Protein AF-A0A382KCF0-F1 (afdb_monomer_lite)

Sequence (102 aa):
INSMDYNTGWQYSVTGSGVAADGNLTPTGSGSISNTQITLDGVTSTWNGLNLEERPNFTMQTPGGSFQFTETYQGPGLSNHTIIQRTTTIQSVTDTTSTFTQ

pLDDT: mean 87.28, std 9.78, range [56.44, 96.75]

Organism: NCBI:txid408172

Structure (mmCIF, N/CA/C/O backbone):
data_AF-A0A382KCF0-F1
#
_entry.id   AF-A0A382KCF0-F1
#
loop_
_atom_site.group_PDB
_atom_site.id
_atom_site.type_symbol
_atom_site.label_atom_id
_ato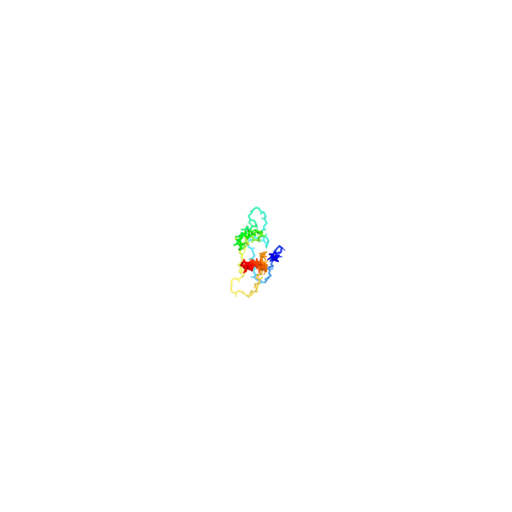m_site.label_alt_id
_atom_site.label_comp_id
_atom_site.label_asym_id
_atom_site.label_entity_id
_atom_site.label_seq_id
_atom_site.pdbx_PDB_ins_code
_atom_site.Cartn_x
_atom_site.Cartn_y
_atom_site.Cartn_z
_atom_site.occupancy
_atom_site.B_iso_or_equiv
_atom_site.auth_seq_id
_atom_site.auth_comp_id
_atom_site.auth_asym_id
_atom_site.auth_atom_id
_atom_site.pdbx_PDB_model_num
ATOM 1 N N . ILE A 1 1 ? 14.909 -3.173 -26.594 1.00 84.75 1 ILE A N 1
ATOM 2 C CA . ILE A 1 1 ? 13.948 -4.111 -25.966 1.00 84.75 1 ILE A CA 1
ATOM 3 C C . ILE A 1 1 ? 13.395 -3.421 -24.735 1.00 84.75 1 ILE A C 1
ATOM 5 O O . ILE A 1 1 ? 14.180 -2.811 -24.019 1.00 84.75 1 ILE A O 1
ATOM 9 N N . ASN A 1 2 ? 12.081 -3.473 -24.540 1.00 89.44 2 ASN A N 1
ATOM 10 C CA . ASN A 1 2 ? 11.395 -2.937 -23.369 1.00 89.44 2 ASN A CA 1
ATOM 11 C C . ASN A 1 2 ? 10.438 -4.024 -22.852 1.00 89.44 2 ASN A C 1
ATOM 13 O O . ASN A 1 2 ? 9.635 -4.519 -23.640 1.00 89.44 2 ASN A O 1
ATOM 17 N N . SER A 1 3 ? 10.580 -4.435 -21.591 1.00 91.56 3 SER A N 1
ATOM 18 C CA . SER A 1 3 ? 9.794 -5.503 -20.956 1.00 91.56 3 SER A CA 1
ATOM 19 C C . SER A 1 3 ? 9.332 -5.066 -19.571 1.00 91.56 3 SER A C 1
ATOM 21 O O . SER A 1 3 ? 10.131 -4.513 -18.817 1.00 91.56 3 SER A O 1
ATOM 23 N N . MET A 1 4 ? 8.069 -5.328 -19.231 1.00 93.50 4 MET A N 1
ATOM 24 C CA . MET A 1 4 ? 7.451 -4.918 -17.967 1.00 93.50 4 MET A CA 1
ATOM 25 C C . MET A 1 4 ? 6.609 -6.049 -17.385 1.00 93.50 4 MET A C 1
ATOM 27 O O . MET A 1 4 ? 5.783 -6.623 -18.093 1.00 93.50 4 MET A O 1
ATOM 31 N N . ASP A 1 5 ? 6.793 -6.305 -16.092 1.00 93.88 5 ASP A N 1
ATOM 32 C CA . ASP A 1 5 ? 6.020 -7.278 -15.323 1.00 93.88 5 ASP A CA 1
ATOM 33 C C . ASP A 1 5 ? 5.134 -6.543 -14.317 1.00 93.88 5 ASP A C 1
ATOM 35 O O . ASP A 1 5 ? 5.610 -5.676 -13.578 1.00 93.88 5 ASP A O 1
ATOM 39 N N . TYR A 1 6 ? 3.852 -6.902 -14.259 1.00 92.94 6 TYR A N 1
ATOM 40 C CA . TYR A 1 6 ? 2.863 -6.242 -13.409 1.00 92.94 6 TYR A CA 1
ATOM 41 C C . TYR A 1 6 ? 2.192 -7.223 -12.454 1.00 92.94 6 TYR A C 1
ATOM 43 O O . TYR A 1 6 ? 1.721 -8.285 -12.865 1.00 92.94 6 TYR A O 1
ATOM 51 N N . ASN A 1 7 ? 2.042 -6.807 -11.199 1.00 92.75 7 ASN A N 1
ATOM 52 C CA . ASN A 1 7 ? 1.094 -7.422 -10.282 1.00 92.75 7 ASN A CA 1
ATOM 53 C C . ASN A 1 7 ? -0.297 -6.892 -10.623 1.00 92.75 7 ASN A C 1
ATOM 55 O O . ASN A 1 7 ? -0.583 -5.704 -10.452 1.00 92.75 7 ASN A O 1
ATOM 59 N N . THR A 1 8 ? -1.144 -7.776 -11.150 1.00 87.12 8 THR A N 1
ATOM 60 C CA . THR A 1 8 ? -2.507 -7.436 -11.558 1.00 87.12 8 THR A CA 1
ATOM 61 C C . THR A 1 8 ? -3.477 -7.795 -10.435 1.00 87.12 8 THR A C 1
ATOM 63 O O . THR A 1 8 ? -3.558 -8.939 -9.998 1.00 87.12 8 THR A O 1
ATOM 66 N N . GLY A 1 9 ? -4.189 -6.786 -9.934 1.00 89.50 9 GLY A N 1
ATOM 67 C CA . GLY A 1 9 ? -5.100 -6.922 -8.800 1.00 89.50 9 GLY A CA 1
ATOM 68 C C . GLY A 1 9 ? -4.466 -6.592 -7.452 1.00 89.50 9 GLY A C 1
ATOM 69 O O . GLY A 1 9 ? -3.320 -6.161 -7.355 1.00 89.50 9 GLY A O 1
ATOM 70 N N . TRP A 1 10 ? -5.263 -6.759 -6.407 1.00 91.12 10 TRP A N 1
ATOM 71 C CA . TRP A 1 10 ? -4.879 -6.474 -5.034 1.00 91.12 10 TRP A CA 1
ATOM 72 C C . TRP A 1 10 ? -5.441 -7.537 -4.097 1.00 91.12 10 TRP A C 1
ATOM 74 O O . TRP A 1 10 ? -6.421 -8.211 -4.416 1.00 91.12 10 TRP A O 1
ATOM 84 N N . GLN A 1 11 ? -4.817 -7.680 -2.934 1.00 91.31 11 GLN A N 1
ATOM 85 C CA . GLN A 1 11 ? -5.301 -8.521 -1.847 1.00 91.31 11 GLN A CA 1
ATOM 86 C C . GLN A 1 11 ? -5.386 -7.686 -0.578 1.00 91.31 11 GLN A C 1
ATOM 88 O O . GLN A 1 11 ? -4.460 -6.948 -0.243 1.00 91.31 11 GLN A O 1
ATOM 93 N N . TYR A 1 12 ? -6.508 -7.805 0.120 1.00 90.94 12 TYR A N 1
ATOM 94 C CA . TYR A 1 12 ? -6.742 -7.154 1.398 1.00 90.94 12 TYR A CA 1
ATOM 95 C C . TYR A 1 12 ? -7.297 -8.183 2.373 1.00 90.94 12 TYR A C 1
ATOM 97 O O . TYR A 1 12 ? -8.244 -8.898 2.044 1.00 90.94 12 TYR A O 1
ATOM 105 N N . SER A 1 13 ? -6.685 -8.283 3.549 1.00 91.38 13 SER A N 1
ATOM 106 C CA . SER A 1 13 ? -7.112 -9.196 4.604 1.00 91.38 13 SER A CA 1
ATOM 107 C C . SER A 1 13 ? -7.042 -8.504 5.952 1.00 91.38 13 SER A C 1
ATOM 109 O O . SER A 1 13 ? -6.067 -7.818 6.268 1.00 91.38 13 SER A O 1
ATOM 111 N N . VAL A 1 14 ? -8.080 -8.721 6.751 1.00 91.44 14 VAL A N 1
ATOM 112 C CA . VAL A 1 14 ? -8.172 -8.253 8.126 1.00 91.44 14 VAL A CA 1
ATOM 113 C C . VAL A 1 14 ? -8.588 -9.423 8.994 1.00 91.44 14 VAL A C 1
ATOM 115 O O . VAL A 1 14 ? -9.558 -10.119 8.697 1.00 91.44 14 VAL A O 1
ATOM 118 N N . THR A 1 15 ? -7.861 -9.628 10.085 1.00 92.81 15 THR A N 1
ATOM 119 C CA . THR A 1 15 ? -8.191 -10.623 11.099 1.00 92.81 15 THR A CA 1
ATOM 120 C C . THR A 1 15 ? -7.896 -10.075 12.485 1.00 92.81 15 THR A C 1
ATOM 122 O O . THR A 1 15 ? -6.978 -9.277 12.684 1.00 92.81 15 THR A O 1
ATOM 125 N N . GLY A 1 16 ? -8.689 -10.483 13.464 1.00 92.62 16 GLY A N 1
ATOM 126 C CA . GLY A 1 16 ? -8.503 -10.03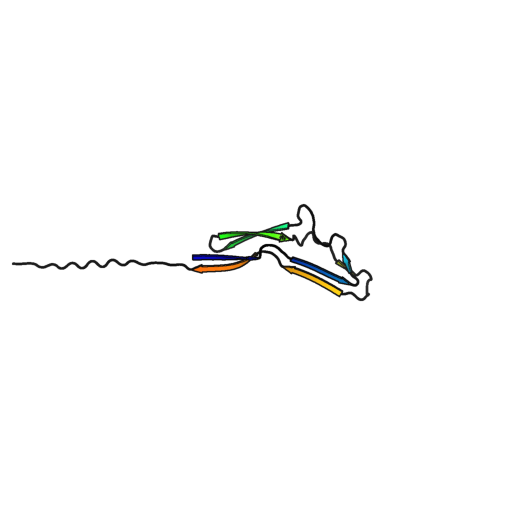8 14.830 1.00 92.62 16 GLY A CA 1
ATOM 127 C C . GLY A 1 16 ? -9.545 -10.584 15.791 1.00 92.62 16 GLY A C 1
ATOM 128 O O . GLY A 1 16 ? -10.570 -11.131 15.392 1.00 92.62 16 GLY A O 1
ATOM 129 N N . SER A 1 17 ? -9.258 -10.415 17.078 1.00 95.94 17 SER A N 1
ATOM 130 C CA . SER A 1 17 ? -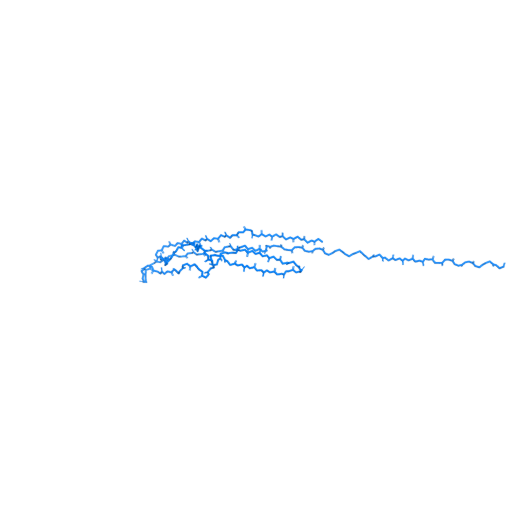10.133 -10.745 18.201 1.00 95.94 17 SER A CA 1
ATOM 131 C C . SER A 1 17 ? -10.126 -9.589 19.199 1.00 95.94 17 SER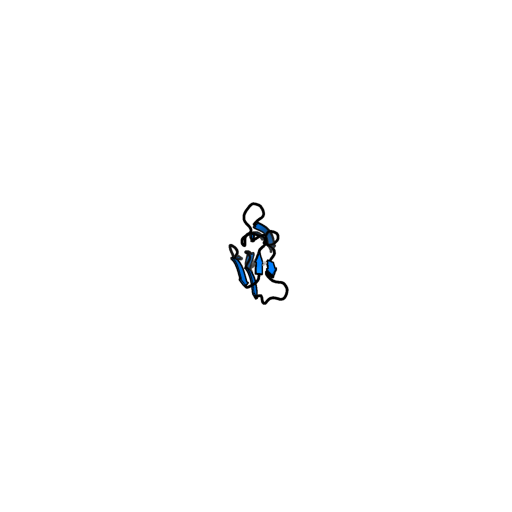 A C 1
ATOM 133 O O . SER A 1 17 ? -9.100 -8.932 19.382 1.00 95.94 17 SER A O 1
ATOM 135 N N . GLY A 1 18 ? -11.272 -9.314 19.822 1.00 95.94 18 GLY A N 1
ATOM 136 C CA . GLY A 1 18 ? -11.442 -8.167 20.722 1.00 95.94 18 GLY A CA 1
ATOM 137 C C . GLY A 1 18 ? -11.461 -6.805 20.012 1.00 95.94 18 GLY A C 1
ATOM 138 O O . GLY A 1 18 ? -11.347 -5.772 20.670 1.00 95.94 18 GLY A O 1
ATOM 139 N N . VAL A 1 19 ? -11.618 -6.790 18.684 1.00 95.81 19 VAL A N 1
ATOM 140 C CA . VAL A 1 19 ? -11.715 -5.582 17.849 1.00 95.81 19 VAL A CA 1
ATOM 141 C C . VAL A 1 19 ? -13.054 -5.525 17.116 1.00 95.81 19 VAL A C 1
ATOM 143 O O . VAL A 1 19 ? -13.621 -6.555 16.754 1.00 95.81 19 VAL A O 1
ATOM 146 N N . ALA A 1 20 ? -13.573 -4.321 16.911 1.00 94.31 20 ALA A N 1
ATOM 147 C CA . ALA A 1 20 ? -14.764 -4.055 16.118 1.00 94.31 20 ALA A CA 1
ATOM 148 C C . ALA A 1 20 ? -14.416 -3.124 14.956 1.00 94.31 20 ALA A C 1
ATOM 150 O O . ALA A 1 20 ? -13.643 -2.181 15.130 1.00 94.31 20 ALA A O 1
ATOM 151 N N . ALA A 1 21 ? -15.004 -3.403 13.794 1.00 93.12 21 ALA A N 1
ATOM 152 C CA . ALA A 1 21 ? -15.011 -2.504 12.649 1.00 93.12 21 ALA A CA 1
ATOM 153 C C . ALA A 1 21 ? -16.281 -1.646 12.694 1.00 93.12 21 ALA A C 1
ATOM 155 O O . ALA A 1 21 ? -17.354 -2.158 13.017 1.00 93.12 21 ALA A O 1
ATOM 156 N N . ASP A 1 22 ? -16.168 -0.366 12.356 1.00 92.06 22 ASP A N 1
ATOM 157 C CA . ASP A 1 22 ? -17.309 0.556 12.255 1.00 92.06 22 ASP A CA 1
ATOM 158 C C . ASP A 1 22 ? -18.051 0.475 10.905 1.00 92.06 22 ASP A C 1
ATOM 160 O O . ASP A 1 22 ? -19.057 1.154 10.704 1.00 92.06 22 ASP A O 1
ATOM 164 N N . GLY A 1 23 ? -17.593 -0.391 9.997 1.00 87.75 23 GLY A N 1
ATOM 165 C CA . GLY A 1 23 ? -18.161 -0.563 8.665 1.00 87.75 23 GLY A CA 1
ATOM 166 C C . GLY A 1 23 ? -17.776 -1.885 8.001 1.00 87.75 23 GLY A C 1
ATOM 167 O O . GLY A 1 23 ? -17.222 -2.798 8.621 1.00 87.75 23 GLY A O 1
ATOM 168 N N . ASN A 1 24 ? -18.091 -1.997 6.710 1.00 84.50 24 ASN A N 1
ATOM 169 C CA . ASN A 1 24 ? -17.776 -3.178 5.913 1.00 84.50 24 ASN A CA 1
ATOM 170 C C . ASN A 1 24 ? -16.260 -3.395 5.812 1.00 84.50 24 ASN A C 1
ATOM 172 O O . ASN A 1 24 ? -15.519 -2.498 5.433 1.00 84.50 24 ASN A O 1
ATOM 176 N N . LEU A 1 25 ? -15.811 -4.633 6.043 1.00 79.75 25 LEU A N 1
ATOM 177 C CA . LEU A 1 25 ? -14.397 -5.028 5.937 1.00 79.75 25 LEU A CA 1
ATOM 178 C C . LEU A 1 25 ? -13.829 -4.939 4.518 1.00 79.75 25 LEU A C 1
ATOM 180 O O . LEU A 1 25 ? -12.637 -5.103 4.317 1.00 79.75 25 LEU A O 1
ATOM 184 N N . THR A 1 26 ? -14.673 -4.729 3.518 1.00 73.06 26 THR A N 1
ATOM 185 C CA . THR A 1 26 ? -14.236 -4.396 2.167 1.00 73.06 26 THR A CA 1
ATOM 186 C C . THR A 1 26 ? -14.909 -3.081 1.800 1.00 73.06 26 THR A C 1
ATOM 188 O O . THR A 1 26 ? -16.143 -3.017 1.838 1.00 73.06 26 THR A O 1
ATOM 191 N N . PRO A 1 27 ? -14.142 -2.028 1.466 1.00 69.81 27 PRO A N 1
ATOM 192 C CA . PRO A 1 27 ? -14.708 -0.838 0.851 1.00 69.81 27 PRO A CA 1
ATOM 193 C C . PRO A 1 27 ? -15.478 -1.271 -0.398 1.00 69.81 27 PRO A C 1
ATOM 195 O O . PRO A 1 27 ? -14.912 -1.874 -1.309 1.00 69.81 27 PRO A O 1
ATOM 198 N N . THR A 1 28 ? -16.784 -1.023 -0.429 1.00 71.19 28 THR A N 1
ATOM 199 C CA . THR A 1 28 ? -17.643 -1.334 -1.579 1.00 71.19 28 THR A CA 1
ATOM 200 C C . THR A 1 28 ? -18.292 -0.049 -2.075 1.00 71.19 28 THR A C 1
ATOM 202 O O . THR A 1 28 ? -18.609 0.834 -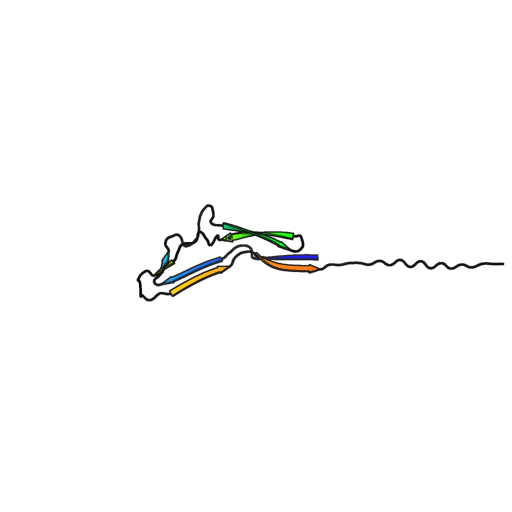1.285 1.00 71.19 28 THR A O 1
ATOM 205 N N . GLY A 1 29 ? -18.481 0.071 -3.392 1.00 71.31 29 GLY A N 1
ATOM 206 C CA . GLY A 1 29 ? -19.144 1.224 -4.008 1.00 71.31 29 GLY A CA 1
ATOM 207 C C . GLY A 1 29 ? -18.206 2.207 -4.712 1.00 71.31 29 GLY A C 1
ATOM 208 O O . GLY A 1 29 ? -17.025 1.933 -4.945 1.00 71.31 29 GLY A O 1
ATOM 209 N N . SER A 1 30 ? -18.770 3.346 -5.117 1.00 74.69 30 SER A N 1
ATOM 210 C CA . SER A 1 30 ? -18.031 4.424 -5.783 1.00 74.69 30 SER A CA 1
ATOM 211 C C . SER A 1 30 ? -16.959 4.977 -4.843 1.00 74.69 30 SER A C 1
ATOM 213 O O . SER A 1 30 ? -17.279 5.335 -3.719 1.00 74.69 30 SER A O 1
ATOM 215 N N . GLY A 1 31 ? -15.705 5.038 -5.295 1.00 81.31 31 GLY A N 1
ATOM 216 C CA . GLY A 1 31 ? -14.569 5.478 -4.470 1.00 81.31 31 GLY A CA 1
ATOM 217 C C . GLY A 1 31 ? -13.803 4.353 -3.764 1.00 81.31 31 GLY A C 1
ATOM 218 O O . GLY A 1 31 ? -12.740 4.613 -3.215 1.00 81.31 31 GLY A O 1
ATOM 219 N N . SER A 1 32 ? -14.266 3.097 -3.852 1.00 86.06 32 SER A N 1
ATOM 220 C CA . SER A 1 32 ? -13.561 1.926 -3.291 1.00 86.06 32 SER A CA 1
ATOM 221 C C . SER A 1 32 ? -12.222 1.612 -3.963 1.00 86.06 32 SER A C 1
ATOM 223 O O . SER A 1 32 ? -11.427 0.846 -3.422 1.00 86.06 32 SER A O 1
ATOM 225 N N . ILE A 1 33 ? -11.951 2.200 -5.129 1.00 90.25 33 ILE A N 1
ATOM 226 C CA . ILE A 1 33 ? -10.696 2.037 -5.857 1.00 90.25 33 ILE A CA 1
ATOM 227 C C . ILE A 1 33 ? -9.977 3.372 -5.999 1.00 90.25 33 ILE A C 1
ATOM 229 O O . ILE A 1 33 ? -10.600 4.402 -6.252 1.00 90.25 33 ILE A O 1
ATOM 233 N N . SER A 1 34 ? -8.655 3.329 -5.881 1.00 91.56 34 SER A N 1
ATOM 234 C CA . SER A 1 34 ? -7.776 4.460 -6.157 1.00 91.56 34 SER A CA 1
ATOM 235 C C . SER A 1 34 ? -6.943 4.165 -7.398 1.00 91.56 34 SER A C 1
ATOM 237 O O . SER A 1 34 ? -6.395 3.067 -7.551 1.00 91.56 34 SER A O 1
ATOM 239 N N . ASN A 1 35 ? -6.870 5.136 -8.307 1.00 93.44 35 ASN A N 1
ATOM 240 C CA . ASN A 1 35 ? -6.060 5.036 -9.510 1.00 93.44 35 ASN A CA 1
ATOM 241 C C . ASN A 1 35 ? -4.648 5.546 -9.223 1.00 93.44 35 ASN A C 1
ATOM 243 O O . ASN A 1 35 ? -4.462 6.653 -8.725 1.00 93.44 35 ASN A O 1
ATOM 247 N N . THR A 1 36 ? -3.649 4.738 -9.557 1.00 94.06 36 THR A N 1
ATOM 248 C CA . THR A 1 36 ? -2.247 5.146 -9.525 1.00 94.06 36 THR A CA 1
ATOM 249 C C . THR A 1 36 ? -1.706 5.148 -10.942 1.00 94.06 36 THR A C 1
ATOM 251 O O . THR A 1 36 ? -1.894 4.189 -11.692 1.00 94.06 36 THR A O 1
ATOM 254 N N . GLN A 1 37 ? -1.003 6.223 -11.287 1.00 95.25 37 GLN A N 1
ATOM 255 C CA . GLN A 1 37 ? -0.310 6.368 -12.555 1.00 95.25 37 GLN A CA 1
ATOM 256 C C . GLN A 1 37 ? 1.168 6.632 -12.299 1.00 95.25 37 GLN A C 1
ATOM 258 O O . GLN A 1 37 ? 1.524 7.542 -11.552 1.00 95.25 37 GLN A O 1
ATOM 263 N N . ILE A 1 38 ? 2.025 5.874 -12.976 1.00 93.44 38 ILE A N 1
ATOM 264 C CA . ILE A 1 38 ? 3.462 6.137 -13.022 1.00 93.44 38 ILE A CA 1
ATOM 265 C C . ILE A 1 38 ? 3.904 6.275 -14.471 1.00 93.44 38 ILE A C 1
ATOM 267 O O . ILE A 1 38 ? 3.326 5.667 -15.368 1.00 93.44 38 ILE A O 1
ATOM 271 N N . THR A 1 39 ? 4.943 7.065 -14.710 1.00 94.56 39 THR A N 1
ATOM 272 C CA . THR A 1 39 ? 5.621 7.103 -16.007 1.00 94.56 39 THR A CA 1
ATOM 273 C C . THR A 1 39 ? 7.094 6.814 -15.782 1.00 94.56 39 THR A C 1
ATOM 275 O O . THR A 1 39 ? 7.745 7.539 -15.035 1.00 94.56 39 THR A O 1
ATOM 278 N N . LEU A 1 40 ? 7.598 5.750 -16.407 1.00 90.88 40 LEU A N 1
ATOM 279 C CA . LEU A 1 40 ? 8.993 5.324 -16.324 1.00 90.88 40 LEU A CA 1
ATOM 280 C C . LEU A 1 40 ? 9.540 5.142 -17.741 1.00 90.88 40 LEU A C 1
ATOM 282 O O . LEU A 1 40 ? 8.927 4.454 -18.557 1.00 90.88 40 LEU A O 1
ATOM 286 N N . ASP A 1 41 ? 10.655 5.807 -18.048 1.00 88.38 41 ASP A N 1
ATOM 287 C CA . ASP A 1 41 ? 11.334 5.752 -19.353 1.00 88.38 41 ASP A CA 1
ATOM 288 C C . ASP A 1 41 ? 10.399 5.951 -20.560 1.00 88.38 41 ASP A C 1
ATOM 290 O O . ASP A 1 41 ? 10.461 5.249 -21.569 1.00 88.38 41 ASP A O 1
ATOM 294 N N . GLY A 1 42 ? 9.489 6.921 -20.435 1.00 88.06 42 GLY A N 1
ATOM 295 C CA . GLY A 1 42 ? 8.529 7.276 -21.481 1.00 88.06 42 GLY A CA 1
ATOM 296 C C . GLY A 1 42 ? 7.335 6.329 -21.610 1.00 88.06 42 GLY A C 1
ATOM 297 O O . GLY A 1 42 ? 6.492 6.554 -22.475 1.00 88.06 42 GLY A O 1
ATOM 298 N N . VAL A 1 43 ? 7.218 5.307 -20.755 1.00 89.94 43 VAL A N 1
ATOM 299 C CA . VAL A 1 43 ? 6.035 4.443 -20.695 1.00 89.94 43 VAL A CA 1
ATOM 300 C C . VAL A 1 43 ? 5.192 4.768 -19.474 1.00 89.94 43 VAL A C 1
ATOM 302 O O . VAL A 1 43 ? 5.647 4.679 -18.333 1.00 89.94 43 VAL A O 1
ATOM 305 N N . THR A 1 44 ? 3.933 5.118 -19.723 1.00 94.50 44 THR A N 1
ATOM 306 C CA . THR A 1 44 ? 2.941 5.368 -18.679 1.00 94.50 44 THR A CA 1
ATOM 307 C C . THR A 1 44 ? 2.194 4.081 -18.348 1.00 94.50 44 THR A C 1
ATOM 309 O O . THR A 1 44 ? 1.582 3.466 -19.218 1.00 94.50 44 THR A O 1
ATOM 312 N N . SER A 1 45 ? 2.232 3.689 -17.077 1.00 94.06 45 SER A N 1
ATOM 313 C CA . SER A 1 45 ? 1.487 2.556 -16.527 1.00 94.06 45 SER A CA 1
ATOM 314 C C . SER A 1 45 ? 0.428 3.058 -15.555 1.00 94.06 45 SER A C 1
ATOM 316 O O . SER A 1 45 ? 0.695 3.952 -14.751 1.00 94.06 45 SER A O 1
ATOM 318 N N . THR A 1 46 ? -0.764 2.468 -15.618 1.00 94.81 46 THR A N 1
ATOM 319 C CA . THR A 1 46 ? -1.879 2.782 -14.718 1.00 94.81 46 THR A CA 1
ATOM 320 C C . THR A 1 46 ? -2.426 1.507 -14.096 1.00 94.81 46 THR A C 1
ATOM 322 O O . THR A 1 46 ? -2.467 0.459 -14.742 1.00 94.81 46 THR A O 1
ATOM 325 N N . TRP A 1 47 ? -2.844 1.582 -12.836 1.00 94.38 47 TRP A N 1
ATOM 326 C CA . TRP A 1 47 ? -3.534 0.486 -12.163 1.00 94.38 47 TRP A CA 1
ATOM 327 C C . TRP A 1 47 ? -4.509 1.003 -11.110 1.00 94.38 47 TRP A C 1
ATOM 329 O O . TRP A 1 47 ? -4.349 2.094 -10.563 1.00 94.38 47 TRP A O 1
ATOM 339 N N . ASN A 1 48 ? -5.518 0.183 -10.821 1.00 93.12 48 ASN A N 1
ATOM 340 C CA . ASN A 1 48 ? -6.517 0.453 -9.794 1.00 93.12 48 ASN A CA 1
ATOM 341 C C . ASN A 1 48 ? -6.241 -0.440 -8.581 1.00 93.12 48 ASN A C 1
ATOM 343 O O . ASN A 1 48 ? -6.331 -1.665 -8.680 1.00 93.12 48 ASN A O 1
ATOM 347 N N . GLY A 1 49 ? -5.883 0.174 -7.456 1.00 92.94 49 GLY A N 1
ATOM 348 C CA . GLY A 1 49 ? -5.772 -0.487 -6.155 1.00 92.94 49 GLY A CA 1
ATOM 349 C C . GLY A 1 49 ? -7.013 -0.250 -5.300 1.00 92.94 49 GLY A C 1
ATOM 350 O O . GLY A 1 49 ? -7.879 0.542 -5.672 1.00 92.94 49 GLY A O 1
ATOM 351 N N . LEU A 1 50 ? -7.089 -0.911 -4.145 1.00 91.62 50 LEU A N 1
ATOM 352 C CA . LEU A 1 50 ? -8.101 -0.588 -3.141 1.00 91.62 50 LEU A CA 1
ATOM 353 C C . LEU A 1 50 ? -7.833 0.817 -2.584 1.00 91.62 50 LEU A C 1
ATOM 355 O O . LEU A 1 50 ? -6.687 1.152 -2.276 1.00 91.62 50 LEU A O 1
ATOM 359 N N . ASN A 1 51 ? -8.875 1.634 -2.443 1.00 90.31 51 ASN A N 1
ATOM 360 C CA . ASN A 1 51 ? -8.775 2.896 -1.726 1.00 90.31 51 ASN A CA 1
ATOM 361 C C . ASN A 1 51 ? -8.789 2.630 -0.214 1.00 90.31 51 ASN A C 1
ATOM 363 O O . ASN A 1 51 ? -9.815 2.252 0.349 1.00 90.31 51 ASN A O 1
ATOM 367 N N . LEU A 1 52 ? -7.643 2.820 0.441 1.00 87.94 52 LEU A N 1
ATOM 368 C CA . LEU A 1 52 ? -7.498 2.590 1.880 1.00 87.94 52 LEU A CA 1
ATOM 369 C C . LEU A 1 52 ? -8.069 3.728 2.739 1.00 87.94 52 LEU A C 1
ATOM 371 O O . LEU A 1 52 ? -8.143 3.567 3.953 1.00 87.94 52 LEU A O 1
ATOM 375 N N . GLU A 1 53 ? -8.473 4.850 2.142 1.00 87.31 53 GLU A N 1
ATOM 376 C CA . GLU A 1 53 ? -9.141 5.950 2.855 1.00 87.31 53 GLU A CA 1
ATOM 377 C C . GLU A 1 53 ? -10.610 5.625 3.167 1.00 87.31 53 GLU A C 1
ATOM 379 O O . GLU A 1 53 ? -11.156 6.126 4.141 1.00 87.31 53 GLU A O 1
ATOM 384 N N . GLU A 1 54 ? -11.220 4.727 2.389 1.00 85.88 54 GLU A N 1
ATOM 385 C CA . GLU A 1 54 ? -12.619 4.287 2.532 1.00 85.88 54 GLU A CA 1
ATOM 386 C C . GLU A 1 54 ? -12.754 2.993 3.358 1.00 85.88 54 GLU A C 1
ATOM 388 O O . GLU A 1 54 ? -13.815 2.365 3.400 1.00 85.88 54 GLU A O 1
ATOM 393 N N . ARG A 1 55 ? -11.664 2.532 3.983 1.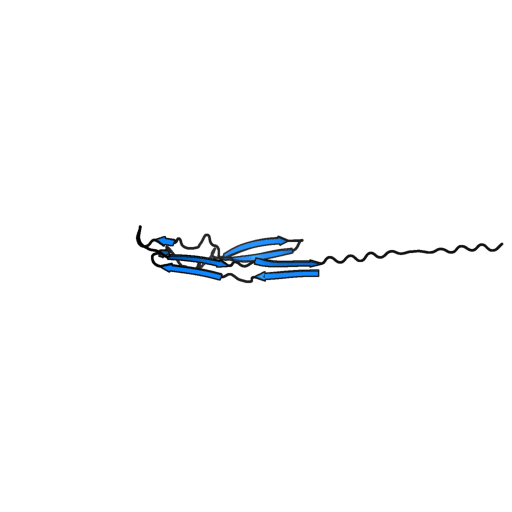00 86.69 55 ARG A N 1
ATOM 394 C CA . ARG A 1 55 ? -11.686 1.348 4.853 1.00 86.69 55 ARG A CA 1
ATOM 395 C C . ARG A 1 55 ? -12.284 1.697 6.223 1.00 86.69 55 ARG A C 1
ATOM 397 O O . ARG A 1 55 ? -12.134 2.831 6.676 1.00 86.69 55 ARG A O 1
ATOM 404 N N . PRO A 1 56 ? -12.902 0.729 6.920 1.00 88.75 56 PRO A N 1
ATOM 405 C CA . PRO A 1 56 ? -13.456 0.971 8.245 1.00 88.75 56 PRO A CA 1
ATOM 406 C C . PRO A 1 56 ? -12.355 1.267 9.268 1.00 88.75 56 PRO A C 1
ATOM 408 O O . PRO A 1 56 ? -11.216 0.804 9.143 1.00 88.75 56 PRO A O 1
ATOM 411 N N . ASN A 1 57 ? -12.712 1.985 10.326 1.00 91.38 57 ASN A N 1
ATOM 412 C CA . ASN A 1 57 ? -11.865 2.118 11.500 1.00 91.38 57 ASN A CA 1
ATOM 413 C C . ASN A 1 57 ? -12.028 0.899 12.404 1.00 91.38 57 ASN A C 1
ATOM 415 O O . ASN A 1 57 ? -13.124 0.360 12.584 1.00 91.38 57 ASN A O 1
ATOM 419 N N . PHE A 1 58 ? -10.925 0.502 13.034 1.00 93.31 58 PHE A N 1
ATOM 420 C CA . PHE A 1 58 ? -10.899 -0.599 13.987 1.00 93.31 58 PHE A CA 1
ATOM 421 C C . PHE A 1 58 ? -10.701 -0.064 15.400 1.00 93.31 58 PHE A C 1
ATOM 423 O O . PHE A 1 58 ? -9.773 0.698 15.669 1.00 93.31 58 PHE A O 1
ATOM 430 N N . THR A 1 59 ? -11.566 -0.483 16.319 1.00 95.38 59 THR A N 1
ATOM 431 C CA . THR A 1 59 ? -11.514 -0.083 17.730 1.00 95.38 59 THR A CA 1
ATOM 432 C C . THR A 1 59 ? -11.527 -1.306 18.636 1.00 95.38 59 THR A C 1
ATOM 434 O O . THR A 1 59 ? -12.055 -2.358 18.275 1.00 95.38 59 THR A O 1
ATOM 437 N N . MET A 1 60 ? -10.932 -1.192 19.826 1.00 95.81 60 MET A N 1
ATOM 438 C CA . MET A 1 60 ? -11.058 -2.237 20.845 1.00 95.81 60 MET A CA 1
ATOM 439 C C . MET A 1 60 ? -12.507 -2.317 21.322 1.00 95.81 60 MET A C 1
ATOM 441 O O . MET A 1 60 ? -13.089 -1.306 21.709 1.00 95.81 60 MET A O 1
ATOM 445 N N . GLN A 1 61 ? -13.060 -3.528 21.369 1.00 95.75 61 GLN A N 1
ATOM 446 C CA . GLN A 1 61 ? -14.418 -3.754 21.872 1.00 95.75 61 GLN A CA 1
ATOM 447 C C . GLN A 1 61 ? -14.547 -3.432 23.364 1.00 95.75 61 GLN A C 1
ATOM 449 O O . GLN A 1 61 ? -15.586 -2.960 23.817 1.00 95.75 61 GLN A O 1
ATOM 454 N N . THR A 1 62 ? -13.501 -3.704 24.146 1.00 95.69 62 THR A N 1
ATOM 455 C CA . THR A 1 62 ? -13.471 -3.451 25.590 1.00 95.69 62 THR A CA 1
ATOM 456 C C . THR A 1 62 ? -12.191 -2.697 25.940 1.00 95.69 62 THR A C 1
ATOM 458 O O . THR A 1 62 ? -11.105 -3.267 25.814 1.00 95.69 62 THR A O 1
ATOM 461 N N . PRO A 1 63 ? -12.278 -1.429 26.381 1.00 94.12 63 PRO A N 1
ATOM 462 C CA . PRO A 1 63 ? -11.112 -0.667 26.816 1.00 94.12 63 PRO A CA 1
ATOM 463 C C . PRO A 1 63 ? -10.329 -1.408 27.907 1.00 94.12 63 PRO A C 1
ATOM 465 O O . PRO A 1 63 ? -10.897 -1.823 28.914 1.00 94.12 63 PRO A O 1
ATOM 468 N N . GLY A 1 64 ? -9.025 -1.592 27.695 1.00 93.25 64 GLY A N 1
ATOM 469 C CA . GLY A 1 64 ? -8.152 -2.328 28.618 1.00 93.25 64 GLY A CA 1
ATOM 470 C C . GLY A 1 64 ? -8.269 -3.858 28.550 1.00 93.25 64 GLY A C 1
ATOM 471 O O . GLY A 1 64 ? -7.561 -4.544 29.284 1.00 93.25 64 GLY A O 1
ATOM 472 N N . GLY A 1 65 ? -9.127 -4.400 27.682 1.00 95.12 65 GLY A N 1
ATOM 473 C CA . GLY A 1 65 ? -9.202 -5.832 27.404 1.00 95.12 65 GLY A CA 1
ATOM 474 C C . GLY A 1 65 ? -8.066 -6.323 26.501 1.00 95.12 65 GLY A C 1
ATOM 475 O O . GLY A 1 65 ? -7.376 -5.544 25.843 1.00 95.12 65 GLY A O 1
ATOM 476 N N . SER A 1 66 ? -7.881 -7.641 26.444 1.00 96.44 66 SER A N 1
ATOM 477 C CA . SER A 1 66 ? -6.974 -8.267 25.480 1.00 96.44 66 SER A CA 1
ATOM 478 C C . SER A 1 66 ? -7.525 -8.146 24.060 1.00 96.44 66 SER A C 1
ATOM 480 O O . SER A 1 66 ? -8.704 -8.424 23.836 1.00 96.44 66 SER A O 1
ATOM 482 N N . PHE A 1 67 ? -6.665 -7.829 23.098 1.00 96.75 67 PHE A N 1
ATOM 483 C CA . PHE A 1 67 ? -7.013 -7.838 21.681 1.00 96.75 67 PHE A CA 1
ATOM 484 C C . PHE A 1 67 ? -5.859 -8.388 20.837 1.00 96.75 67 PHE A C 1
ATOM 486 O O . PHE A 1 67 ? -4.697 -8.370 21.247 1.00 96.75 67 PHE A O 1
ATOM 493 N N . GLN A 1 68 ? -6.189 -8.863 19.640 1.00 96.50 68 GLN A N 1
ATOM 494 C CA . GLN A 1 68 ? -5.238 -9.150 18.572 1.00 96.50 68 GLN A CA 1
ATOM 495 C C . GLN A 1 68 ? -5.793 -8.561 17.281 1.00 96.50 68 GLN A C 1
ATOM 497 O O . GLN A 1 68 ? -6.984 -8.691 17.007 1.00 96.50 68 GLN A O 1
ATOM 502 N N . PHE A 1 69 ? -4.939 -7.921 16.493 1.00 95.44 69 PHE A N 1
ATOM 503 C CA . PHE A 1 69 ? -5.323 -7.325 15.222 1.00 95.44 69 PHE A CA 1
ATOM 504 C C . PHE A 1 69 ? -4.193 -7.478 14.211 1.00 95.44 69 PHE A C 1
ATOM 506 O O . PHE A 1 69 ? -3.022 -7.269 14.530 1.00 95.44 69 PHE A O 1
ATOM 513 N N . THR A 1 70 ? -4.539 -7.862 12.990 1.00 95.56 70 THR A N 1
ATOM 514 C CA . THR A 1 70 ? -3.626 -7.904 11.852 1.00 95.56 70 THR A CA 1
ATOM 515 C C . THR A 1 70 ? -4.380 -7.470 10.608 1.00 95.56 70 THR A C 1
ATOM 517 O O . THR A 1 70 ? -5.429 -8.017 10.272 1.00 95.56 70 THR A O 1
ATOM 520 N N . GLU A 1 71 ? -3.811 -6.493 9.916 1.00 92.88 71 GLU A N 1
ATOM 521 C CA . GLU A 1 71 ? -4.289 -5.984 8.639 1.00 92.88 71 GLU A CA 1
ATOM 522 C C . GLU A 1 71 ? -3.156 -6.117 7.621 1.00 92.88 71 GLU A C 1
ATOM 524 O O . GLU A 1 71 ? -1.992 -5.853 7.925 1.00 92.88 71 GLU A O 1
ATOM 529 N N . THR A 1 72 ? -3.472 -6.569 6.411 1.00 93.31 72 THR A N 1
ATOM 530 C CA . THR A 1 72 ? -2.497 -6.713 5.326 1.00 93.31 72 THR A CA 1
ATOM 531 C C . THR A 1 72 ? -3.101 -6.249 4.012 1.00 93.31 72 THR A C 1
ATOM 533 O O . THR A 1 72 ? -4.218 -6.632 3.663 1.00 93.31 72 THR A O 1
ATOM 536 N N . TYR A 1 73 ? -2.334 -5.452 3.268 1.00 92.06 73 TYR A N 1
ATOM 537 C CA . TYR A 1 73 ? -2.669 -5.005 1.923 1.00 92.06 73 TYR A CA 1
ATOM 538 C C . TYR A 1 73 ? -1.506 -5.280 0.971 1.00 92.06 73 TYR A C 1
ATOM 540 O O . TYR A 1 73 ? -0.374 -4.868 1.223 1.00 92.06 73 TYR A O 1
ATOM 548 N N . GLN A 1 74 ? -1.802 -5.948 -0.138 1.00 93.50 74 GLN A N 1
ATOM 549 C CA . GLN A 1 74 ? -0.901 -6.124 -1.267 1.00 93.50 74 GLN A CA 1
ATOM 550 C C . GLN A 1 74 ? -1.544 -5.463 -2.485 1.00 93.50 74 GLN A C 1
ATOM 552 O O . GLN A 1 74 ? -2.550 -5.948 -2.999 1.00 93.50 74 GLN A O 1
ATOM 557 N N . GLY A 1 75 ? -0.985 -4.333 -2.917 1.00 93.12 75 GLY A N 1
ATOM 558 C CA . GLY A 1 75 ? -1.517 -3.552 -4.031 1.00 93.12 75 GLY A CA 1
ATOM 559 C C . GLY A 1 75 ? -1.051 -4.034 -5.410 1.00 93.12 75 GLY A C 1
ATOM 560 O O . GLY A 1 75 ? -0.069 -4.780 -5.507 1.00 93.12 75 GLY A O 1
ATOM 561 N N . PRO A 1 76 ? -1.711 -3.565 -6.483 1.00 95.31 76 PRO A N 1
ATOM 562 C CA . PRO A 1 76 ? -1.230 -3.757 -7.840 1.00 95.31 76 PRO A CA 1
ATOM 563 C C . PRO A 1 76 ? -0.044 -2.833 -8.110 1.00 95.31 76 PRO A C 1
ATOM 565 O O . PRO A 1 76 ? 0.154 -1.829 -7.421 1.00 95.31 76 PRO A O 1
ATOM 568 N N . GLY A 1 77 ? 0.716 -3.135 -9.156 1.00 94.81 77 GLY A N 1
ATOM 569 C CA . GLY A 1 77 ? 1.770 -2.235 -9.606 1.00 94.81 77 GLY A CA 1
ATOM 570 C C . GLY A 1 77 ? 2.778 -2.869 -10.543 1.00 94.81 77 GLY A C 1
ATOM 571 O O . GLY A 1 77 ? 2.744 -4.069 -10.816 1.00 94.81 77 GLY A O 1
ATOM 572 N N . LEU A 1 78 ? 3.688 -2.030 -11.029 1.00 93.06 78 LEU A N 1
ATOM 573 C CA . LEU A 1 78 ? 4.867 -2.460 -11.770 1.00 93.06 78 LEU A CA 1
ATOM 574 C C . LEU A 1 78 ? 5.806 -3.223 -10.825 1.00 93.06 78 LEU A C 1
ATOM 576 O O . LEU A 1 78 ? 6.303 -2.661 -9.852 1.00 93.06 78 LEU A O 1
ATOM 580 N N . SER A 1 79 ? 6.030 -4.502 -11.114 1.00 91.62 79 SER A N 1
ATOM 581 C CA . SER A 1 79 ? 6.928 -5.367 -10.350 1.00 91.62 79 SER A CA 1
ATOM 582 C C . SER A 1 79 ? 8.362 -5.299 -10.867 1.00 91.62 79 SER A C 1
ATOM 584 O O . SER A 1 79 ? 9.297 -5.319 -10.072 1.00 91.62 79 SER A O 1
ATOM 586 N N . ASN A 1 80 ? 8.549 -5.258 -12.187 1.00 89.31 80 ASN A N 1
ATOM 587 C CA . ASN A 1 80 ? 9.869 -5.221 -12.810 1.00 89.31 80 ASN A CA 1
ATOM 588 C C . ASN A 1 80 ? 9.808 -4.509 -14.164 1.00 89.31 80 ASN A C 1
ATOM 590 O O . ASN A 1 80 ? 8.830 -4.647 -14.898 1.00 89.31 80 ASN A O 1
ATOM 594 N N . HIS A 1 81 ? 10.864 -3.775 -14.514 1.00 91.81 81 HIS A N 1
ATOM 595 C CA . HIS A 1 81 ? 10.991 -3.084 -15.796 1.00 91.81 81 HIS A CA 1
ATOM 596 C C . HIS A 1 81 ? 12.415 -3.242 -16.322 1.00 91.81 81 HIS A C 1
ATOM 598 O O . HIS A 1 81 ? 13.376 -2.788 -15.710 1.00 91.81 81 HIS A O 1
ATOM 604 N N . THR A 1 82 ? 12.554 -3.926 -17.456 1.00 90.88 82 THR A N 1
ATOM 605 C CA . THR A 1 82 ? 13.841 -4.172 -18.113 1.00 90.88 82 THR A CA 1
ATOM 606 C C . THR A 1 82 ? 13.910 -3.444 -19.451 1.00 90.88 82 THR A C 1
ATOM 608 O O . THR A 1 82 ? 13.106 -3.698 -20.353 1.00 90.88 82 THR A O 1
ATOM 611 N N . ILE A 1 83 ? 14.928 -2.594 -19.610 1.00 90.12 83 ILE A N 1
ATOM 612 C CA . ILE A 1 83 ? 15.232 -1.901 -20.864 1.00 90.12 83 ILE A CA 1
ATOM 613 C C . ILE A 1 83 ? 16.612 -2.313 -21.360 1.00 90.12 83 ILE A C 1
ATOM 615 O O . ILE A 1 83 ? 17.608 -2.215 -20.651 1.00 90.12 83 ILE A O 1
ATOM 619 N N . ILE A 1 84 ? 16.674 -2.722 -22.625 1.00 89.31 84 ILE A N 1
ATOM 620 C CA . ILE A 1 84 ? 17.929 -2.976 -23.334 1.00 89.31 84 ILE A CA 1
ATOM 621 C C . ILE A 1 84 ? 17.986 -2.045 -24.538 1.00 89.31 84 ILE A C 1
ATOM 623 O O . ILE A 1 84 ? 17.196 -2.181 -25.480 1.00 89.31 84 ILE A O 1
ATOM 627 N N . GLN A 1 85 ? 18.939 -1.120 -24.521 1.00 84.38 85 GLN A N 1
ATOM 628 C CA . GLN A 1 85 ? 19.212 -0.220 -25.637 1.00 84.38 85 GLN A CA 1
ATOM 629 C C . GLN A 1 85 ? 20.252 -0.865 -26.562 1.00 84.38 85 GLN A C 1
ATOM 631 O O . GLN A 1 85 ? 21.311 -1.291 -26.107 1.00 84.38 85 GLN A O 1
ATOM 636 N N . ARG A 1 86 ? 19.952 -0.964 -27.863 1.00 84.81 86 ARG A N 1
ATOM 637 C CA . ARG A 1 86 ? 20.921 -1.397 -28.880 1.00 84.81 86 ARG A CA 1
ATOM 638 C C . ARG A 1 86 ? 21.205 -0.248 -29.831 1.00 84.81 86 ARG A C 1
ATOM 640 O O . ARG A 1 86 ? 20.306 0.188 -30.543 1.00 84.81 86 ARG A O 1
ATOM 647 N N . THR A 1 87 ? 22.471 0.142 -29.907 1.00 82.06 87 THR A N 1
ATOM 648 C CA . THR A 1 87 ? 22.972 1.100 -30.895 1.00 82.06 87 THR A CA 1
ATOM 649 C C . THR A 1 87 ? 23.912 0.359 -31.835 1.00 82.06 87 THR A C 1
ATOM 651 O O . THR A 1 87 ? 24.790 -0.370 -31.379 1.00 82.06 87 THR A O 1
ATOM 654 N N . THR A 1 88 ? 23.718 0.503 -33.145 1.00 80.06 88 THR A N 1
ATOM 655 C CA . THR A 1 88 ? 24.658 -0.024 -34.144 1.00 80.06 88 THR A CA 1
ATOM 656 C C . THR A 1 88 ? 25.351 1.162 -34.792 1.00 80.06 88 THR A C 1
ATOM 658 O O . THR A 1 88 ? 24.690 1.986 -35.418 1.00 80.06 88 THR A O 1
ATOM 661 N N . THR A 1 89 ? 26.668 1.256 -34.632 1.00 74.69 89 THR A N 1
ATOM 662 C CA . THR A 1 89 ? 27.484 2.296 -35.266 1.00 74.69 89 THR A CA 1
ATOM 663 C C . THR A 1 89 ? 28.092 1.719 -36.537 1.00 74.69 89 THR A C 1
ATOM 665 O O . THR A 1 89 ? 28.897 0.794 -36.462 1.00 74.69 89 THR A O 1
ATOM 668 N N . ILE A 1 90 ? 27.703 2.239 -37.703 1.00 75.44 90 ILE A N 1
ATOM 669 C CA . ILE A 1 90 ? 28.302 1.867 -38.991 1.00 75.44 90 ILE A CA 1
ATOM 670 C C . ILE A 1 90 ? 29.373 2.907 -39.325 1.00 75.44 90 ILE A C 1
ATOM 672 O O . ILE A 1 90 ? 29.081 4.099 -39.378 1.00 75.44 90 ILE A O 1
ATOM 676 N N . GLN A 1 91 ? 30.608 2.460 -39.536 1.00 70.75 91 GLN A N 1
ATOM 677 C CA . GLN A 1 91 ? 31.724 3.295 -39.984 1.00 70.75 91 GLN A CA 1
ATOM 678 C C . GLN A 1 91 ? 32.040 2.928 -41.435 1.00 70.75 91 GLN A C 1
ATOM 680 O O . GLN A 1 91 ? 32.262 1.759 -41.740 1.00 70.75 91 GLN A O 1
ATOM 685 N N . SER A 1 92 ? 32.023 3.917 -42.330 1.00 73.00 92 SER A N 1
ATOM 686 C CA . SER A 1 92 ? 32.415 3.749 -43.733 1.00 73.00 92 SER A CA 1
ATOM 687 C C . SER A 1 92 ? 33.860 4.207 -43.892 1.00 73.00 92 SER A C 1
ATOM 689 O O . SER A 1 92 ? 34.164 5.360 -43.590 1.00 73.00 92 SER A O 1
ATOM 691 N N . VAL A 1 93 ? 34.739 3.322 -44.363 1.00 75.06 93 VAL A N 1
ATOM 692 C CA . VAL A 1 93 ? 36.119 3.659 -44.742 1.00 75.06 93 VAL A CA 1
ATOM 693 C C . VAL A 1 93 ? 36.193 3.649 -46.267 1.00 75.06 93 VAL A C 1
ATOM 695 O O . VAL A 1 93 ? 35.787 2.671 -46.892 1.00 75.06 93 VAL A O 1
ATOM 698 N N . THR A 1 94 ? 36.662 4.746 -46.860 1.00 77.50 94 THR A N 1
ATOM 699 C CA . THR A 1 94 ? 36.875 4.866 -48.308 1.00 77.50 94 THR A CA 1
ATOM 700 C C . THR A 1 94 ? 38.372 4.940 -48.568 1.00 77.50 94 THR A C 1
ATOM 702 O O . THR A 1 94 ? 38.991 5.953 -48.246 1.00 77.50 94 THR A O 1
ATOM 705 N N . ASP A 1 95 ? 38.935 3.903 -49.183 1.00 68.94 95 ASP A N 1
ATOM 706 C CA . ASP A 1 95 ? 40.332 3.894 -49.619 1.00 68.94 95 ASP A CA 1
ATOM 707 C C . ASP A 1 95 ? 40.425 4.366 -51.078 1.00 68.94 95 ASP A C 1
ATOM 709 O O . ASP A 1 95 ? 39.845 3.762 -51.983 1.00 68.94 95 ASP A O 1
ATOM 713 N N . THR A 1 96 ? 41.158 5.453 -51.332 1.00 72.12 96 THR A N 1
ATOM 714 C CA . THR A 1 96 ? 41.484 5.924 -52.686 1.00 72.12 96 THR A CA 1
ATOM 715 C C . THR A 1 96 ? 42.925 5.556 -53.030 1.00 72.12 96 THR A C 1
ATOM 717 O O . THR A 1 96 ? 43.869 5.990 -52.377 1.00 72.12 96 THR A O 1
ATOM 720 N N . THR A 1 97 ? 43.118 4.755 -54.082 1.00 71.12 97 THR A N 1
ATOM 721 C CA . THR A 1 97 ? 44.448 4.512 -54.663 1.00 71.12 97 THR A CA 1
ATOM 722 C C . THR A 1 97 ? 44.600 5.378 -55.908 1.00 71.12 97 THR A C 1
ATOM 724 O O . THR A 1 97 ? 43.814 5.261 -56.845 1.00 71.12 97 THR A O 1
ATOM 727 N N . SER A 1 98 ? 45.597 6.264 -55.907 1.00 61.50 98 SER A N 1
ATOM 728 C CA . SER A 1 98 ? 45.934 7.140 -57.033 1.00 61.50 98 SER A CA 1
ATOM 729 C C . SER A 1 98 ? 47.232 6.656 -57.677 1.00 61.50 98 SER A C 1
ATOM 731 O O . SER A 1 98 ? 48.270 6.624 -57.019 1.00 61.50 98 SER A O 1
ATOM 733 N N . THR A 1 99 ? 47.188 6.270 -58.951 1.00 62.66 99 THR A N 1
ATOM 734 C CA . THR A 1 99 ? 48.377 5.913 -59.739 1.00 62.66 99 THR A CA 1
ATOM 735 C C . THR A 1 99 ? 48.501 6.850 -60.931 1.00 62.66 99 THR A C 1
ATOM 737 O O . THR A 1 99 ? 47.621 6.879 -61.789 1.00 62.66 99 THR A O 1
ATOM 740 N N . PHE A 1 100 ? 49.608 7.588 -60.998 1.00 57.19 100 PHE A N 1
ATOM 741 C CA . PHE A 1 100 ? 50.002 8.365 -62.171 1.00 57.19 100 PHE A CA 1
ATOM 742 C C . PHE A 1 100 ? 50.902 7.501 -63.064 1.00 57.19 100 PHE A C 1
ATOM 744 O O . PHE A 1 100 ? 51.845 6.886 -62.569 1.00 57.19 100 PHE A O 1
ATOM 751 N N . THR A 1 101 ? 50.629 7.463 -64.369 1.00 56.44 101 THR A N 1
ATOM 752 C CA . THR A 1 101 ? 51.587 6.981 -65.381 1.00 56.44 101 THR A CA 1
ATOM 753 C C . THR A 1 101 ? 52.080 8.185 -66.186 1.00 56.44 101 THR A C 1
ATOM 755 O O . THR A 1 101 ? 51.321 9.135 -66.378 1.00 56.44 101 THR A O 1
ATOM 758 N N . GLN A 1 102 ? 53.377 8.178 -66.513 1.00 57.03 102 GLN A N 1
ATOM 759 C CA . GLN A 1 102 ? 54.141 9.284 -67.107 1.00 57.03 102 GLN A CA 1
ATOM 760 C C . GLN A 1 102 ? 54.044 9.296 -68.632 1.00 57.03 102 GLN A C 1
ATOM 762 O O . GLN A 1 102 ? 54.060 8.192 -69.220 1.00 57.03 102 GLN A O 1
#

Secondary structure (DSSP, 8-state):
-EEEEEE-S-EEEEEEESEEESS-SS--STTSEEEEEEEETTEEEEEEEE-GGGSPPEEESSTTS--EEEEEEE--EEEEEEE-----------PPP-----

InterPro domains:
  IPR046285 Protein of unknown function DUF6322 [PF19847] (1-102)

Foldseek 3Di:
DKDWDKDAAKDKDKDKDQKDWPDDQQQDDDPQWDKDWDADPNDIDIHIWGDPVSGTDMDGNDVPDDMDIDIDMDTMDTPDMDDDDDDDDDDDDDDDDDDDDD

Radius of gyration: 29.34 Å; chains: 1; bounding box: 73×20×96 Å